Protein AF-A0A9E0NJ73-F1 (afdb_monomer)

Sequence (116 aa):
LFTMGNVGLPGTSGFVGEILTMTGAYGVSTWTAIFAATGVILSAVYALSLYRRVIFGELTNPALAEIGDLDWREVAIFAPLIASTLYLGIYPAAIFDLTQASVDNLVALYSAAIGA

Foldseek 3Di:
DVLCLQLLNQLFLNVVVLVVVLVVCCVPDVVVSVVSVVVSVVSNVVSVVVCCCPPVNDDPDPVVVPDDDDDPVRCVVCVVVVVVRNCCSVPVCVVCVVCVVVVVVVVVVVCVVVVD

Nearest PDB structures (foldseek):
  8qc1-assembly1_M  TM=9.410E-01  e=1.396E-05  Paracoccus denitrificans PD1222
  7qru-assembly1_D  TM=7.973E-01  e=1.240E+00  Alkalihalophilus pseudofirmus

Radius of gyration: 19.63 Å; Cα contacts (8 Å, |Δi|>4): 69; chains: 1; bounding box: 45×23×58 Å

pLDDT: mean 92.78, std 4.67, range [60.16, 96.94]

Structure (mmCIF, N/CA/C/O backbone):
data_AF-A0A9E0NJ73-F1
#
_entry.id   AF-A0A9E0NJ73-F1
#
loop_
_atom_site.group_PDB
_atom_site.id
_atom_site.type_symbol
_atom_site.label_atom_id
_atom_site.label_alt_id
_atom_site.label_comp_id
_atom_site.label_asym_id
_atom_site.label_entity_id
_atom_site.label_seq_id
_atom_site.pdbx_PDB_ins_code
_atom_site.Cartn_x
_atom_site.Cartn_y
_atom_site.Cartn_z
_atom_site.occupancy
_atom_site.B_iso_or_equiv
_atom_site.auth_seq_id
_atom_site.auth_comp_id
_atom_site.auth_asym_id
_atom_site.auth_atom_id
_atom_site.pdbx_PDB_model_num
ATOM 1 N N . LEU A 1 1 ? -7.52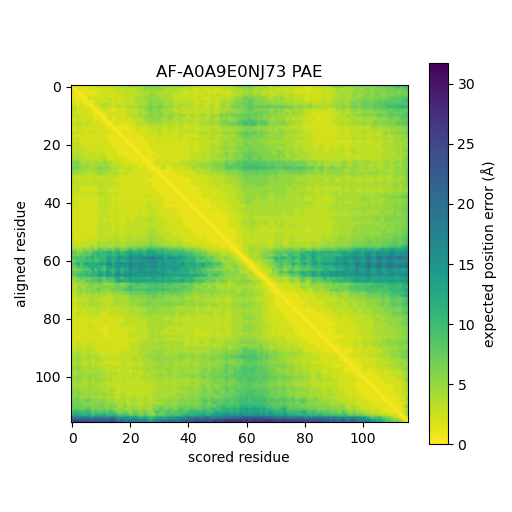4 -4.445 8.514 1.00 87.69 1 LEU A N 1
ATOM 2 C CA . LEU A 1 1 ? -7.224 -4.654 7.076 1.00 87.69 1 LEU A CA 1
ATOM 3 C C . LEU A 1 1 ? -6.468 -3.473 6.474 1.00 87.69 1 LEU A C 1
ATOM 5 O O . LEU A 1 1 ? -5.324 -3.660 6.101 1.00 87.69 1 LEU A O 1
ATOM 9 N N . PHE A 1 2 ? -7.058 -2.275 6.407 1.00 92.06 2 PHE A N 1
A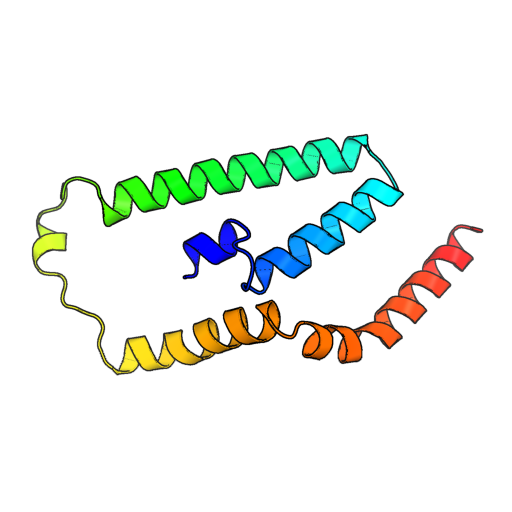TOM 10 C CA . PHE A 1 2 ? -6.475 -1.144 5.667 1.00 92.06 2 PHE A CA 1
ATOM 11 C C . PHE A 1 2 ? -5.096 -0.695 6.156 1.00 92.06 2 PHE A C 1
ATOM 13 O O . PHE A 1 2 ? -4.216 -0.495 5.330 1.00 92.06 2 PHE A O 1
ATOM 20 N N . THR A 1 3 ? -4.862 -0.628 7.472 1.00 91.75 3 THR A N 1
ATOM 21 C CA . THR A 1 3 ? -3.516 -0.356 8.007 1.00 91.75 3 THR A CA 1
ATOM 22 C C . THR A 1 3 ? -2.509 -1.396 7.521 1.00 91.75 3 THR A C 1
ATOM 24 O O . THR A 1 3 ? -1.448 -1.036 7.041 1.00 91.75 3 THR A O 1
ATOM 27 N N . MET A 1 4 ? -2.856 -2.684 7.578 1.00 91.62 4 MET A N 1
ATOM 28 C CA . MET A 1 4 ? -1.963 -3.748 7.110 1.00 91.62 4 MET A CA 1
ATOM 29 C C . MET A 1 4 ? -1.766 -3.709 5.591 1.00 91.6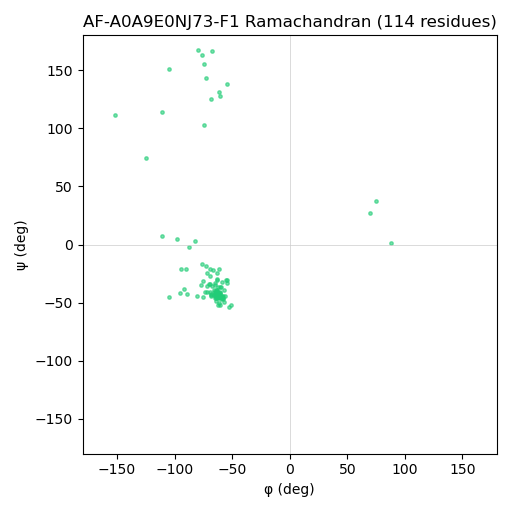2 4 MET A C 1
ATOM 31 O O . MET A 1 4 ? -0.665 -3.956 5.119 1.00 91.62 4 MET A O 1
ATOM 35 N N . GLY A 1 5 ? -2.803 -3.357 4.827 1.00 89.69 5 GLY A N 1
ATOM 36 C CA . GLY A 1 5 ? -2.684 -3.153 3.384 1.00 89.69 5 GLY A CA 1
ATOM 37 C C . GLY A 1 5 ? -1.780 -1.977 3.015 1.00 89.69 5 GLY A C 1
ATOM 38 O O . GLY A 1 5 ? -1.041 -2.071 2.046 1.00 89.69 5 GLY A O 1
ATOM 39 N N . ASN A 1 6 ? -1.779 -0.908 3.816 1.00 88.25 6 ASN A N 1
ATOM 40 C CA . ASN A 1 6 ? -0.864 0.227 3.658 1.00 88.25 6 ASN A CA 1
ATOM 41 C C . ASN A 1 6 ? 0.597 -0.133 3.986 1.00 88.25 6 ASN A C 1
ATOM 43 O O . ASN A 1 6 ? 1.510 0.464 3.439 1.00 88.25 6 ASN A O 1
ATOM 47 N N . VAL A 1 7 ? 0.815 -1.125 4.853 1.00 90.69 7 VAL A N 1
ATOM 48 C CA . VAL A 1 7 ? 2.150 -1.650 5.193 1.00 90.69 7 VAL A CA 1
ATOM 49 C C . VAL A 1 7 ? 2.647 -2.674 4.156 1.00 90.69 7 VAL A C 1
ATOM 51 O O . VAL A 1 7 ? 3.711 -3.263 4.327 1.00 90.69 7 VAL A O 1
ATOM 54 N N . GLY A 1 8 ? 1.886 -2.921 3.087 1.00 88.50 8 GLY A N 1
ATOM 55 C CA . GLY A 1 8 ? 2.264 -3.887 2.059 1.00 88.50 8 GLY A CA 1
ATOM 56 C C . GLY A 1 8 ? 2.088 -5.337 2.513 1.00 88.50 8 GLY A C 1
ATOM 57 O O . GLY A 1 8 ? 2.899 -6.198 2.185 1.00 88.50 8 GLY A O 1
ATOM 58 N N . LEU A 1 9 ? 1.043 -5.652 3.290 1.00 92.56 9 LEU A N 1
ATOM 59 C CA . LEU A 1 9 ? 0.747 -7.044 3.640 1.00 92.56 9 LEU A CA 1
ATOM 60 C C . LEU A 1 9 ? 0.459 -7.869 2.363 1.00 92.56 9 LEU A C 1
ATOM 62 O O . LEU A 1 9 ? -0.438 -7.491 1.596 1.00 92.56 9 LEU A O 1
ATOM 66 N N . PRO A 1 10 ? 1.133 -9.018 2.153 1.00 91.06 10 PRO A N 1
ATOM 67 C CA . PRO A 1 10 ? 0.832 -9.910 1.039 1.00 91.06 10 PRO A CA 1
ATOM 68 C C . PRO A 1 10 ? -0.644 -10.319 1.008 1.00 91.06 10 PRO A C 1
ATOM 70 O O . PRO A 1 10 ? -1.247 -10.608 2.042 1.00 91.06 10 PRO A O 1
ATOM 73 N N . GLY A 1 11 ? -1.229 -10.336 -0.190 1.00 89.94 11 GLY A N 1
ATOM 74 C CA . GLY A 1 11 ? -2.663 -10.579 -0.388 1.00 89.94 11 GLY A CA 1
ATOM 75 C C . GLY A 1 11 ? -3.531 -9.317 -0.333 1.00 89.94 11 GLY A C 1
ATOM 76 O O . GLY A 1 11 ? -4.745 -9.409 -0.494 1.00 89.94 11 GLY A O 1
ATOM 77 N N . THR A 1 12 ? -2.932 -8.137 -0.150 1.00 94.69 12 THR A N 1
ATOM 78 C CA . THR A 1 12 ? -3.597 -6.845 -0.368 1.00 94.69 12 THR A CA 1
ATOM 79 C C . THR A 1 12 ? -3.125 -6.207 -1.672 1.00 94.69 12 THR A C 1
ATOM 81 O O . THR A 1 12 ? -1.995 -6.423 -2.110 1.00 94.69 12 THR A O 1
ATOM 84 N N . SER A 1 13 ? -3.987 -5.413 -2.305 1.00 91.94 13 SER A N 1
ATOM 85 C CA . SER A 1 13 ? -3.685 -4.750 -3.580 1.00 91.94 13 SER A CA 1
ATOM 86 C C . SER A 1 13 ? -2.464 -3.824 -3.526 1.00 91.94 13 SER A C 1
ATOM 88 O O . SER A 1 13 ? -1.733 -3.728 -4.510 1.00 91.94 13 SER A O 1
ATOM 90 N N . GLY A 1 14 ? -2.214 -3.184 -2.376 1.00 89.81 14 GLY A N 1
ATOM 91 C CA . GLY A 1 14 ? -1.062 -2.302 -2.166 1.00 89.81 14 GLY A CA 1
ATOM 92 C C . GLY A 1 14 ? 0.276 -3.021 -2.342 1.00 89.81 14 GLY A C 1
ATOM 93 O O . GLY A 1 14 ? 1.146 -2.522 -3.048 1.00 89.81 14 GLY A O 1
ATOM 94 N N . PHE A 1 15 ? 0.396 -4.241 -1.807 1.00 92.44 15 PHE A N 1
ATOM 95 C CA . PHE A 1 15 ? 1.625 -5.034 -1.896 1.00 92.44 15 PHE A CA 1
ATOM 96 C C . PHE A 1 15 ? 2.048 -5.316 -3.344 1.00 92.44 15 PHE A C 1
ATOM 98 O O . PHE A 1 15 ? 3.215 -5.155 -3.693 1.00 92.44 15 PHE A O 1
ATOM 105 N N . VAL A 1 16 ? 1.103 -5.711 -4.206 1.00 93.06 16 VAL A N 1
ATOM 106 C CA . VAL A 1 16 ? 1.403 -6.024 -5.614 1.00 93.06 16 VAL A CA 1
ATOM 107 C C . VAL A 1 16 ? 1.956 -4.793 -6.336 1.00 93.06 16 VAL A C 1
ATOM 109 O O . VAL A 1 16 ? 2.958 -4.890 -7.043 1.00 93.06 16 VAL A O 1
ATOM 112 N N . GLY A 1 17 ? 1.334 -3.628 -6.129 1.00 90.69 17 GLY A N 1
ATOM 113 C CA . GLY A 1 17 ? 1.792 -2.370 -6.717 1.00 90.69 17 GLY A CA 1
ATOM 114 C C . GLY A 1 17 ? 3.165 -1.940 -6.199 1.00 90.69 17 GLY A C 1
ATOM 115 O O . GLY A 1 17 ? 4.033 -1.560 -6.986 1.00 90.69 17 GLY A O 1
ATOM 116 N N . GLU A 1 18 ? 3.397 -2.039 -4.891 1.00 92.44 18 GLU A N 1
ATOM 117 C CA . GLU A 1 18 ? 4.676 -1.668 -4.277 1.00 92.44 18 GLU A CA 1
ATOM 118 C C . GLU A 1 18 ? 5.825 -2.547 -4.775 1.00 92.44 18 GLU A C 1
ATOM 120 O O . GLU A 1 18 ? 6.861 -2.027 -5.178 1.00 92.44 18 GLU A O 1
ATOM 125 N N . ILE A 1 19 ? 5.649 -3.869 -4.844 1.00 91.88 19 ILE A N 1
ATOM 126 C CA . ILE A 1 19 ? 6.712 -4.756 -5.333 1.00 91.88 19 ILE A CA 1
ATOM 127 C C . ILE A 1 19 ? 7.025 -4.496 -6.809 1.00 91.88 19 ILE A C 1
ATOM 129 O O . ILE A 1 19 ? 8.194 -4.348 -7.160 1.00 91.88 19 ILE A O 1
ATOM 133 N N . LEU A 1 20 ? 6.009 -4.382 -7.670 1.00 93.81 20 LEU A N 1
ATOM 134 C CA . LEU A 1 20 ? 6.223 -4.146 -9.102 1.00 93.81 20 LEU A CA 1
ATOM 135 C C . LEU A 1 20 ? 6.891 -2.795 -9.376 1.00 93.81 20 LEU A C 1
ATOM 137 O O . LEU A 1 20 ? 7.817 -2.720 -10.185 1.00 93.81 20 LEU A O 1
ATOM 141 N N . THR A 1 21 ? 6.470 -1.736 -8.681 1.00 93.38 21 THR A N 1
ATOM 142 C CA . THR A 1 21 ? 7.097 -0.412 -8.827 1.00 93.38 21 THR A CA 1
ATOM 143 C C . THR A 1 21 ? 8.541 -0.415 -8.336 1.00 93.38 21 THR A C 1
ATOM 145 O O . THR A 1 21 ? 9.413 0.146 -9.001 1.00 93.38 21 THR A O 1
ATOM 148 N N . MET A 1 22 ? 8.830 -1.115 -7.238 1.00 94.12 22 MET A N 1
ATOM 149 C CA . MET A 1 22 ? 10.187 -1.278 -6.721 1.00 94.12 22 MET A CA 1
ATOM 150 C C . MET A 1 22 ? 11.085 -2.077 -7.670 1.00 94.12 22 MET A C 1
ATOM 152 O O . MET A 1 22 ? 12.221 -1.670 -7.916 1.00 94.12 22 MET A O 1
ATOM 156 N N . THR A 1 23 ? 10.591 -3.179 -8.243 1.00 94.56 23 THR A N 1
ATOM 157 C CA . THR A 1 23 ? 11.335 -3.960 -9.245 1.00 94.56 23 THR A CA 1
ATOM 158 C C . THR A 1 23 ? 11.610 -3.133 -10.501 1.00 94.56 23 THR A C 1
ATOM 160 O O . THR A 1 23 ? 12.738 -3.141 -10.996 1.00 94.56 23 THR A O 1
ATOM 163 N N . GLY A 1 24 ? 10.627 -2.363 -10.979 1.00 94.06 24 GLY A N 1
ATOM 164 C CA . GLY A 1 24 ? 10.804 -1.460 -12.118 1.00 94.06 24 GLY A CA 1
ATOM 165 C C . GLY A 1 24 ? 11.840 -0.365 -11.849 1.00 94.06 24 GLY A C 1
ATOM 166 O O . GLY A 1 24 ? 12.738 -0.149 -12.661 1.00 94.06 24 GLY A O 1
ATOM 167 N N . ALA A 1 25 ? 11.777 0.281 -10.681 1.00 95.19 25 ALA A N 1
ATO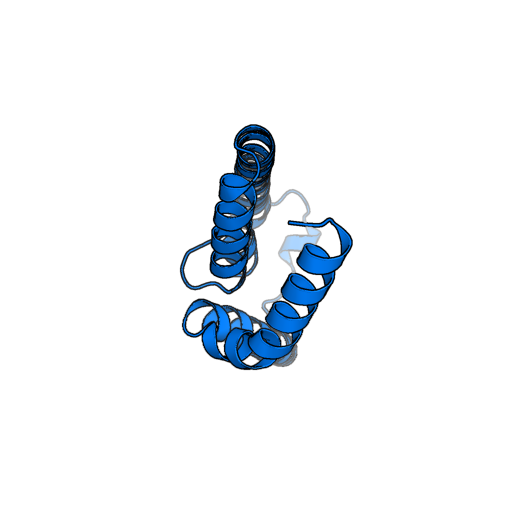M 168 C CA . ALA A 1 25 ? 12.737 1.313 -10.288 1.00 95.19 25 ALA A CA 1
ATOM 169 C C . ALA A 1 25 ? 14.162 0.758 -10.142 1.00 95.19 25 ALA A C 1
ATOM 171 O O . ALA A 1 25 ? 15.120 1.390 -10.588 1.00 95.19 25 ALA A O 1
ATOM 172 N N . TYR A 1 26 ? 14.304 -0.436 -9.560 1.00 95.50 26 TYR A N 1
ATOM 173 C CA . TYR A 1 26 ? 15.595 -1.108 -9.415 1.00 95.50 26 TYR A CA 1
ATOM 174 C C . TYR A 1 26 ? 16.243 -1.425 -10.768 1.00 95.50 26 TYR A C 1
ATOM 176 O O . TYR A 1 26 ? 17.453 -1.266 -10.907 1.00 95.50 26 TYR A O 1
ATOM 184 N N . GLY A 1 27 ? 15.444 -1.791 -11.777 1.00 93.19 27 GLY A N 1
ATOM 185 C CA . GLY A 1 27 ? 15.930 -2.025 -13.140 1.00 93.19 27 GLY A CA 1
A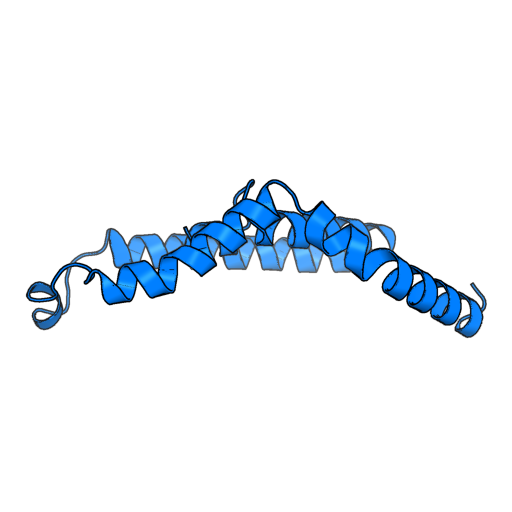TOM 186 C C . GLY A 1 27 ? 16.559 -0.797 -13.812 1.00 93.19 27 GLY A C 1
ATOM 187 O O . GLY A 1 27 ? 17.349 -0.958 -14.737 1.00 93.19 27 GLY A O 1
ATOM 188 N N . VAL A 1 28 ? 16.249 0.417 -13.341 1.00 92.88 28 VAL A N 1
ATOM 189 C CA . VAL A 1 28 ? 16.769 1.681 -13.895 1.00 92.88 28 VAL A CA 1
ATOM 190 C C . VAL A 1 28 ? 17.846 2.302 -13.002 1.00 92.88 28 VAL A C 1
ATOM 192 O O . VAL A 1 28 ? 18.870 2.768 -13.498 1.00 92.88 28 VAL A O 1
ATOM 195 N N . SER A 1 29 ? 17.628 2.351 -11.683 1.00 95.19 29 SER A N 1
ATOM 196 C CA . SER A 1 29 ? 18.545 2.991 -10.734 1.00 95.19 29 SER A CA 1
ATOM 197 C C . SER A 1 29 ? 18.474 2.349 -9.352 1.00 95.19 29 SER A C 1
ATOM 199 O O . SER A 1 29 ? 17.524 2.550 -8.587 1.00 95.19 29 SER A O 1
ATOM 201 N N . THR A 1 30 ? 19.555 1.663 -8.980 1.00 95.06 30 THR A N 1
ATOM 202 C CA . THR A 1 30 ? 19.729 1.085 -7.642 1.00 95.06 30 THR A CA 1
ATOM 203 C C . THR A 1 30 ? 19.628 2.138 -6.540 1.00 95.06 30 THR A C 1
ATOM 205 O O . THR A 1 30 ? 19.022 1.882 -5.504 1.00 95.06 30 THR A O 1
ATOM 208 N N . TRP A 1 31 ? 20.171 3.340 -6.753 1.00 96.56 31 TRP A N 1
ATOM 209 C CA . TRP A 1 31 ? 20.111 4.415 -5.759 1.00 96.56 31 TRP A CA 1
ATOM 210 C C . TRP A 1 31 ? 18.677 4.867 -5.501 1.00 96.56 31 TRP A C 1
ATOM 212 O O . TRP A 1 31 ? 18.263 4.972 -4.348 1.00 96.56 31 TRP A O 1
ATOM 222 N N . THR A 1 32 ? 17.899 5.069 -6.566 1.00 95.31 32 THR A N 1
ATOM 223 C CA . THR A 1 32 ? 16.487 5.449 -6.451 1.00 95.31 32 THR A CA 1
ATOM 224 C C . THR A 1 32 ? 15.694 4.363 -5.727 1.00 95.31 32 THR A C 1
ATOM 226 O O . THR A 1 32 ? 14.915 4.672 -4.827 1.00 95.31 32 THR A O 1
ATOM 229 N N . ALA A 1 33 ? 15.945 3.091 -6.051 1.00 95.38 33 ALA A N 1
ATOM 230 C CA . ALA A 1 33 ? 15.316 1.963 -5.374 1.00 95.38 33 ALA A CA 1
ATOM 231 C C . ALA A 1 33 ? 15.685 1.891 -3.880 1.00 95.38 33 ALA A C 1
ATOM 233 O O . ALA A 1 33 ? 14.815 1.636 -3.057 1.00 95.38 33 ALA A O 1
ATOM 234 N N . ILE A 1 34 ? 16.931 2.175 -3.488 1.00 95.88 34 ILE A N 1
ATOM 235 C CA . ILE A 1 34 ? 17.330 2.202 -2.067 1.00 95.88 34 ILE A CA 1
ATOM 236 C C . ILE A 1 34 ? 16.550 3.273 -1.291 1.00 95.88 34 ILE A C 1
ATOM 238 O O . ILE A 1 34 ? 16.040 3.002 -0.198 1.00 95.88 34 ILE A O 1
ATOM 242 N N . PHE A 1 35 ? 16.418 4.478 -1.849 1.00 96.25 35 PHE A N 1
ATOM 243 C CA . PHE A 1 35 ? 15.635 5.542 -1.215 1.00 96.25 35 PHE A CA 1
ATOM 244 C C . PHE A 1 35 ? 14.150 5.180 -1.122 1.00 96.25 35 PHE A C 1
ATOM 246 O O . PHE A 1 35 ? 13.549 5.349 -0.059 1.00 96.25 35 PHE A O 1
ATOM 253 N N . ALA A 1 36 ? 13.575 4.623 -2.189 1.00 94.56 36 ALA A N 1
ATOM 254 C CA . ALA A 1 36 ? 12.189 4.168 -2.194 1.00 94.56 36 ALA A CA 1
ATOM 255 C C . ALA A 1 36 ? 11.944 3.059 -1.151 1.00 94.56 36 ALA A C 1
ATOM 257 O O . ALA A 1 36 ? 11.014 3.166 -0.353 1.00 94.56 36 ALA A O 1
ATOM 258 N N . ALA A 1 37 ? 12.830 2.059 -1.067 1.00 94.38 37 ALA A N 1
ATOM 259 C CA . ALA A 1 37 ? 12.748 0.979 -0.081 1.00 94.38 37 ALA A CA 1
ATOM 260 C C . ALA A 1 37 ? 12.809 1.513 1.356 1.00 94.38 37 ALA A C 1
ATOM 262 O O . ALA A 1 37 ? 12.051 1.082 2.223 1.00 94.38 37 ALA A O 1
ATOM 263 N N . THR A 1 38 ? 13.680 2.493 1.606 1.00 95.44 38 THR A N 1
ATOM 264 C CA . THR A 1 38 ? 13.771 3.151 2.916 1.00 95.44 38 THR A CA 1
ATOM 265 C C . THR A 1 38 ? 12.455 3.851 3.265 1.00 95.44 38 THR A C 1
ATOM 267 O O . THR A 1 38 ? 11.976 3.728 4.391 1.00 95.44 38 THR A O 1
ATOM 270 N N . GLY A 1 39 ? 11.829 4.527 2.296 1.00 93.94 39 GLY A N 1
ATOM 271 C CA . GLY A 1 39 ? 10.509 5.141 2.461 1.00 93.94 39 GLY A CA 1
ATOM 272 C C . GLY A 1 39 ? 9.422 4.134 2.844 1.00 93.94 39 GLY A C 1
ATOM 273 O O . GLY A 1 39 ? 8.673 4.380 3.790 1.00 93.94 39 GLY A O 1
ATOM 274 N N . VAL A 1 40 ? 9.384 2.973 2.181 1.00 93.62 40 VAL A N 1
ATOM 275 C CA . VAL A 1 40 ? 8.447 1.879 2.503 1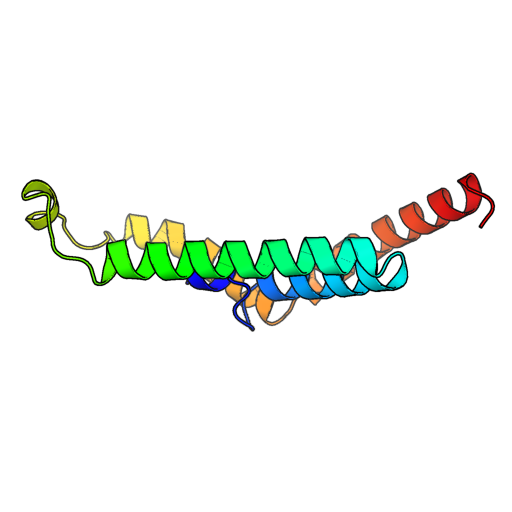.00 93.62 40 VAL A CA 1
ATOM 276 C C . VAL A 1 40 ? 8.644 1.392 3.943 1.00 93.62 40 VAL A C 1
ATOM 278 O O . VAL A 1 40 ? 7.677 1.265 4.695 1.00 93.62 40 VAL A O 1
ATOM 281 N N . ILE A 1 41 ? 9.894 1.199 4.378 1.00 94.31 41 ILE A N 1
ATOM 282 C CA . ILE A 1 41 ? 10.204 0.770 5.752 1.00 94.31 41 ILE A CA 1
ATOM 283 C C . ILE A 1 41 ? 9.741 1.814 6.776 1.00 94.31 41 ILE A C 1
ATOM 285 O O . ILE A 1 41 ? 9.120 1.464 7.780 1.00 94.31 41 ILE A O 1
ATOM 289 N N . LEU A 1 42 ? 10.012 3.100 6.537 1.00 95.62 42 LEU A N 1
ATOM 290 C CA . LEU A 1 42 ? 9.579 4.172 7.439 1.00 95.62 42 LEU A CA 1
ATOM 291 C C . LEU A 1 42 ? 8.050 4.277 7.511 1.00 95.62 42 LEU A C 1
ATOM 293 O O . LEU A 1 42 ? 7.507 4.452 8.605 1.00 95.62 42 LEU A O 1
ATOM 297 N N . SER A 1 43 ? 7.360 4.109 6.378 1.00 92.88 43 SER A N 1
ATOM 298 C CA . SER A 1 43 ? 5.895 4.032 6.324 1.00 92.88 43 SER A CA 1
ATOM 299 C C . SER A 1 43 ? 5.369 2.891 7.200 1.00 92.88 43 SER A C 1
ATOM 301 O O . SER A 1 43 ? 4.505 3.103 8.054 1.00 92.88 43 SER A O 1
ATOM 303 N N . ALA A 1 44 ? 5.968 1.701 7.083 1.00 94.31 44 ALA A N 1
ATOM 304 C CA . ALA A 1 44 ? 5.609 0.533 7.881 1.00 94.31 44 ALA A CA 1
ATOM 305 C C . ALA A 1 44 ? 5.787 0.769 9.389 1.00 94.31 44 ALA A C 1
ATOM 307 O O . ALA A 1 44 ? 4.884 0.488 10.182 1.00 94.31 44 ALA A O 1
ATOM 308 N N . VAL A 1 45 ? 6.932 1.331 9.793 1.00 96.00 45 VAL A N 1
ATOM 309 C CA . VAL A 1 45 ? 7.218 1.665 11.197 1.00 96.00 45 VAL A CA 1
ATOM 310 C C . VAL A 1 45 ? 6.178 2.639 11.747 1.00 96.00 45 VAL A C 1
ATOM 312 O O . VAL A 1 45 ? 5.664 2.435 12.851 1.00 96.00 45 VAL A O 1
ATOM 315 N N . TYR A 1 46 ? 5.837 3.678 10.980 1.00 95.81 46 TYR A N 1
ATOM 316 C CA . TYR A 1 46 ? 4.816 4.641 11.375 1.00 95.81 46 TYR A CA 1
ATOM 317 C C . TYR A 1 46 ? 3.442 3.980 11.528 1.00 95.81 46 TYR A C 1
ATOM 319 O O . TYR A 1 46 ? 2.829 4.100 12.588 1.00 95.81 46 TYR A O 1
ATOM 327 N N . ALA A 1 47 ? 2.978 3.245 10.517 1.00 95.25 47 ALA A N 1
ATOM 328 C CA . ALA A 1 47 ? 1.649 2.645 10.508 1.00 95.25 47 ALA A CA 1
ATOM 329 C C . ALA A 1 47 ? 1.464 1.602 11.624 1.00 95.25 47 ALA A C 1
ATOM 331 O O . ALA A 1 47 ? 0.427 1.592 12.290 1.00 95.25 47 ALA A O 1
ATOM 332 N N . LEU A 1 48 ? 2.477 0.771 11.893 1.00 94.62 48 LEU A N 1
ATOM 333 C CA . LEU A 1 48 ? 2.438 -0.204 12.988 1.00 94.62 48 LEU A CA 1
ATOM 334 C C . LEU A 1 48 ? 2.474 0.473 14.364 1.00 94.62 48 LEU A C 1
ATOM 336 O O . LEU A 1 48 ? 1.737 0.080 15.269 1.00 94.62 48 LEU A O 1
ATOM 340 N N . SER A 1 49 ? 3.297 1.513 14.528 1.00 95.62 49 SER A N 1
ATOM 341 C CA . SER A 1 49 ? 3.349 2.298 15.767 1.00 95.62 49 SER A CA 1
ATOM 342 C C . SER A 1 49 ? 2.027 3.021 16.029 1.00 95.62 49 SER A C 1
ATOM 344 O O . SER A 1 49 ? 1.519 2.999 17.152 1.00 95.62 49 SER A O 1
ATOM 346 N N . LEU A 1 50 ? 1.428 3.604 14.987 1.00 95.19 50 LEU A N 1
ATOM 347 C CA . LEU A 1 50 ? 0.112 4.233 15.044 1.00 95.19 50 LEU A CA 1
ATOM 348 C C . LEU A 1 50 ? -0.957 3.216 15.449 1.00 95.19 50 LEU A C 1
ATOM 350 O O . LEU A 1 50 ? -1.669 3.444 16.422 1.00 95.19 50 LEU A O 1
ATOM 354 N N . TYR A 1 51 ? -1.026 2.077 14.757 1.00 94.69 51 TYR A N 1
ATOM 355 C CA . TYR A 1 51 ? -1.988 1.020 15.064 1.00 94.69 51 TYR A CA 1
ATOM 356 C C . TYR A 1 51 ? -1.864 0.548 16.509 1.00 94.69 51 TYR A C 1
ATOM 358 O O . TYR A 1 51 ? -2.863 0.437 17.216 1.00 94.69 51 TYR A O 1
ATOM 366 N N . ARG A 1 52 ? -0.627 0.351 16.983 1.00 94.00 52 ARG A N 1
ATOM 367 C CA . ARG A 1 52 ? -0.373 -0.021 18.373 1.00 94.00 52 ARG A CA 1
ATOM 368 C C . ARG A 1 52 ? -0.913 1.015 19.353 1.00 94.00 52 ARG A C 1
ATOM 370 O O . ARG A 1 52 ? -1.534 0.633 20.335 1.00 94.00 52 ARG A O 1
ATOM 377 N N . ARG A 1 53 ? -0.667 2.302 19.113 1.00 92.94 53 ARG A N 1
ATOM 378 C CA . ARG A 1 53 ? -1.107 3.382 20.010 1.00 92.94 53 ARG A CA 1
ATOM 379 C C . ARG A 1 53 ? -2.621 3.570 20.008 1.00 92.94 53 ARG A C 1
ATOM 381 O O . ARG A 1 53 ? -3.167 3.912 21.045 1.00 92.94 53 ARG A O 1
ATOM 388 N N . VAL A 1 54 ? -3.279 3.358 18.869 1.00 91.06 54 VAL A N 1
ATOM 389 C CA . VAL A 1 54 ? -4.730 3.552 18.730 1.00 91.06 54 VAL A CA 1
ATOM 390 C C . VAL A 1 54 ? -5.515 2.362 19.279 1.00 91.06 54 VAL A C 1
ATOM 392 O O . VAL A 1 54 ? -6.494 2.564 19.984 1.00 91.06 54 VAL A O 1
ATOM 395 N N . ILE A 1 55 ? -5.094 1.131 18.974 1.00 90.81 55 ILE A N 1
ATOM 396 C CA . ILE A 1 55 ? -5.849 -0.079 19.335 1.00 90.81 55 ILE A CA 1
ATOM 397 C C . ILE A 1 55 ? -5.426 -0.653 20.689 1.00 90.81 55 ILE A C 1
ATOM 399 O O . ILE A 1 55 ? -6.268 -1.137 21.436 1.00 90.81 55 ILE A O 1
ATOM 403 N N . PHE A 1 56 ? -4.132 -0.615 21.013 1.00 91.06 56 PHE A N 1
ATOM 404 C CA . PHE A 1 56 ? -3.582 -1.209 22.240 1.00 91.06 56 PHE A CA 1
ATOM 405 C C . PHE A 1 56 ? -3.092 -0.162 23.254 1.00 91.06 56 PHE A C 1
ATOM 407 O O . PHE A 1 56 ? -2.424 -0.517 24.224 1.00 91.06 56 PHE A O 1
ATOM 414 N N . GLY A 1 57 ? -3.347 1.124 23.006 1.00 88.56 57 GLY A N 1
ATOM 415 C CA . GLY A 1 57 ? -3.002 2.203 23.928 1.00 88.56 57 GLY A CA 1
ATOM 416 C C . GLY A 1 57 ? -4.008 2.349 25.067 1.00 88.56 57 GLY A C 1
ATOM 417 O O . GLY A 1 57 ? -5.105 1.798 25.031 1.00 88.56 57 GLY A O 1
ATOM 418 N N . GLU A 1 58 ? -3.630 3.122 26.083 1.00 88.12 58 GLU A N 1
ATOM 419 C CA . GLU A 1 58 ? -4.539 3.487 27.168 1.00 88.12 58 GLU A CA 1
ATOM 420 C C . GLU A 1 58 ? -5.576 4.509 26.690 1.00 88.12 58 GLU A C 1
ATOM 422 O O . GLU A 1 58 ? -5.276 5.416 25.906 1.00 88.12 58 GLU A O 1
ATOM 427 N N . LEU A 1 59 ? -6.804 4.379 27.193 1.00 84.56 59 LEU A N 1
ATOM 428 C CA . LEU A 1 59 ? -7.879 5.312 26.892 1.00 84.56 59 LEU A CA 1
ATOM 429 C C . LEU A 1 59 ? -7.653 6.618 27.662 1.00 84.56 59 LEU A C 1
ATOM 431 O O . LEU A 1 59 ? -7.900 6.705 28.862 1.00 84.56 59 LEU A O 1
ATOM 435 N N . THR A 1 60 ? -7.174 7.643 26.964 1.00 85.81 60 THR A N 1
ATOM 436 C CA . THR A 1 60 ? -6.875 8.954 27.562 1.00 85.81 60 THR A CA 1
ATOM 437 C C . THR A 1 60 ? -8.055 9.921 27.522 1.00 85.81 60 THR A C 1
ATOM 439 O O . THR A 1 60 ? -8.095 10.867 28.305 1.00 85.81 60 THR A O 1
ATOM 442 N N . ASN A 1 61 ? -9.023 9.698 26.627 1.00 83.81 61 ASN A N 1
ATOM 443 C CA . ASN A 1 61 ? -10.197 10.551 26.473 1.00 83.81 61 ASN A CA 1
ATOM 444 C C . ASN A 1 61 ? -11.468 9.813 26.933 1.00 83.81 61 ASN A C 1
ATOM 446 O O . ASN A 1 61 ? -11.878 8.864 26.260 1.00 83.81 61 ASN A O 1
ATOM 450 N N . PRO A 1 62 ? -12.124 10.258 28.022 1.00 83.69 62 PRO A N 1
ATOM 451 C CA . PRO A 1 62 ? -13.304 9.590 28.566 1.00 83.69 62 PRO A CA 1
ATOM 452 C C . PRO A 1 62 ? -14.503 9.579 27.608 1.00 83.69 62 PRO A C 1
ATOM 454 O O . PRO A 1 62 ? -15.306 8.658 27.678 1.00 83.69 62 PRO A O 1
ATOM 457 N N . ALA A 1 63 ? -14.605 10.523 26.663 1.00 82.31 63 ALA A N 1
ATOM 458 C CA . ALA A 1 63 ? -15.680 10.529 25.665 1.00 82.31 63 ALA A CA 1
ATOM 459 C C . ALA A 1 63 ? -15.597 9.347 24.680 1.00 82.31 63 ALA A C 1
ATOM 461 O O . ALA A 1 63 ? -16.596 8.977 24.072 1.00 82.31 63 ALA A O 1
ATOM 462 N N . LEU A 1 64 ? -14.415 8.738 24.519 1.00 83.06 64 LEU A N 1
ATOM 463 C CA . LEU A 1 64 ? -14.243 7.565 23.658 1.00 83.06 64 LEU A CA 1
ATOM 464 C C . LEU A 1 64 ? -14.793 6.283 24.302 1.00 83.06 64 LEU A C 1
ATOM 466 O O . LEU A 1 64 ? -15.010 5.305 23.596 1.00 83.06 64 LEU A O 1
ATOM 470 N N . ALA A 1 65 ? -15.022 6.277 25.622 1.00 83.12 65 ALA A N 1
ATOM 471 C CA . ALA A 1 65 ? -15.534 5.108 26.337 1.00 83.12 65 ALA A CA 1
ATOM 472 C C . ALA A 1 65 ? -16.999 4.787 25.994 1.00 83.12 65 ALA A C 1
ATOM 474 O O . ALA A 1 65 ? -17.437 3.659 26.193 1.00 83.12 65 ALA A O 1
ATOM 475 N N . GLU A 1 66 ? -17.745 5.769 25.483 1.00 87.94 66 GLU A N 1
ATOM 476 C CA . GLU A 1 66 ? -19.158 5.631 25.112 1.00 87.94 66 GLU A CA 1
ATOM 477 C C . GLU A 1 66 ? -19.361 5.368 23.609 1.00 87.94 66 GLU A C 1
ATOM 479 O O . GLU A 1 66 ? -20.497 5.335 23.137 1.00 87.94 66 GLU A O 1
ATOM 484 N N . ILE A 1 67 ? -18.282 5.192 22.835 1.00 88.69 67 ILE A N 1
ATOM 485 C CA . ILE A 1 67 ? -18.388 4.904 21.401 1.00 88.69 67 ILE A CA 1
ATOM 486 C C . ILE A 1 67 ? -18.988 3.510 21.203 1.00 88.69 67 ILE A C 1
ATOM 488 O O . ILE A 1 67 ? -18.480 2.521 21.728 1.00 88.69 67 ILE A O 1
ATOM 492 N N . GLY A 1 68 ? -20.072 3.452 20.428 1.00 87.62 68 GLY A N 1
ATOM 493 C CA . GLY A 1 68 ? -20.709 2.206 20.021 1.00 87.62 68 GLY A CA 1
ATOM 494 C C . GLY A 1 68 ? -19.942 1.473 18.920 1.00 87.62 68 GLY A C 1
ATOM 495 O O . GLY A 1 68 ? -19.103 2.048 18.225 1.00 87.62 68 GLY A O 1
ATOM 496 N N . ASP A 1 69 ? -20.264 0.192 18.759 1.00 91.56 69 ASP A N 1
ATOM 497 C CA . ASP A 1 69 ? -19.769 -0.619 17.649 1.00 91.56 69 ASP A CA 1
ATOM 498 C C . ASP A 1 69 ? -20.333 -0.152 16.300 1.00 91.56 69 ASP A C 1
ATOM 500 O O . ASP A 1 69 ? -21.300 0.607 16.228 1.00 91.56 69 ASP A O 1
ATOM 504 N N . LEU A 1 70 ? -19.723 -0.647 15.220 1.00 92.06 70 LEU A N 1
ATOM 505 C CA . LEU A 1 70 ? -20.102 -0.292 13.856 1.00 92.06 7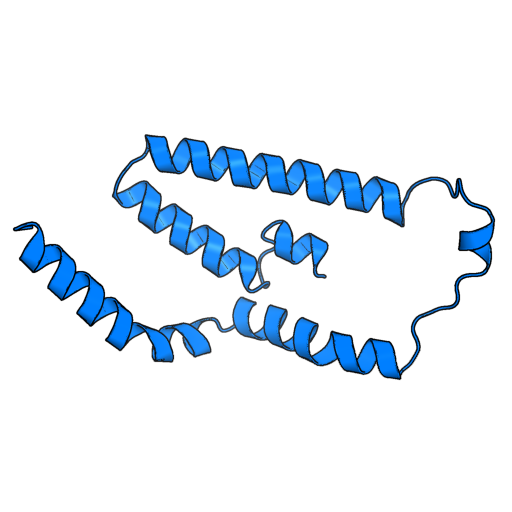0 LEU A CA 1
ATOM 506 C C . LEU A 1 70 ? -21.544 -0.697 13.531 1.00 92.06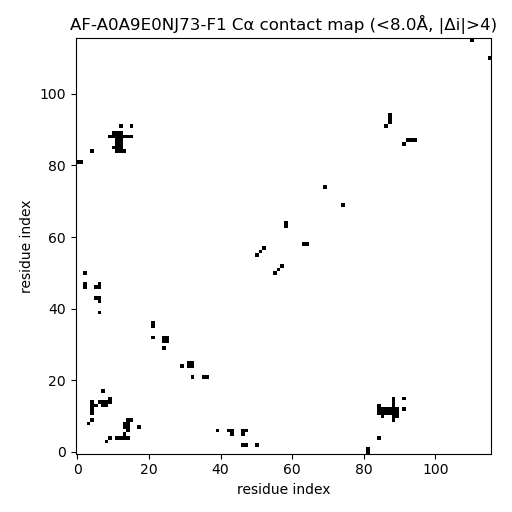 70 LEU A C 1
ATOM 508 O O . LEU A 1 70 ? -21.930 -1.863 13.666 1.00 92.06 70 LEU A O 1
ATOM 512 N N . ASP A 1 71 ? -22.295 0.244 12.971 1.00 96.00 71 ASP A N 1
ATOM 513 C CA . ASP A 1 71 ? -23.631 -0.004 12.450 1.00 96.00 71 ASP A CA 1
ATOM 514 C C . ASP A 1 71 ? -23.581 -0.765 11.117 1.00 96.00 71 ASP A C 1
ATOM 516 O O . ASP A 1 71 ? -22.648 -0.654 10.315 1.00 96.00 71 ASP A O 1
ATOM 520 N N . TRP A 1 72 ? -24.661 -1.485 10.795 1.00 95.25 72 TRP A N 1
ATOM 521 C CA . TRP A 1 72 ? -24.766 -2.247 9.541 1.00 95.25 72 TRP A CA 1
ATOM 522 C C . TRP A 1 72 ? -24.523 -1.395 8.283 1.00 95.25 72 TRP A C 1
ATOM 524 O O . TRP A 1 72 ? -23.974 -1.867 7.286 1.00 95.25 72 TRP A O 1
ATOM 534 N N . ARG A 1 73 ? -24.908 -0.114 8.330 1.00 96.19 73 ARG A N 1
ATOM 535 C CA . ARG A 1 73 ? -24.674 0.843 7.239 1.00 96.19 73 ARG A CA 1
ATOM 536 C C . ARG A 1 73 ? -23.187 1.120 7.037 1.00 96.19 73 ARG A C 1
ATOM 538 O O . ARG A 1 73 ? -22.737 1.184 5.898 1.00 96.19 73 ARG A O 1
ATOM 545 N N . GLU A 1 74 ? -22.433 1.255 8.121 1.00 95.94 74 GLU A N 1
ATOM 546 C CA . GLU A 1 74 ? -20.994 1.513 8.082 1.00 95.94 74 GLU A CA 1
ATOM 547 C C . GLU A 1 74 ? -20.254 0.286 7.548 1.00 95.94 74 GLU A C 1
ATOM 549 O O . GLU A 1 74 ? -19.415 0.398 6.653 1.00 95.94 74 GLU A O 1
ATOM 554 N N . VAL A 1 75 ? -20.651 -0.909 7.997 1.00 95.56 75 VAL A N 1
ATOM 555 C CA . VAL A 1 75 ? -20.130 -2.177 7.468 1.00 95.56 75 VAL A CA 1
ATOM 556 C C . VAL A 1 75 ? -20.382 -2.295 5.964 1.00 95.56 75 VAL A C 1
ATOM 558 O O . VAL A 1 75 ? -19.467 -2.649 5.221 1.00 95.56 75 VAL A O 1
ATOM 561 N N . ALA A 1 76 ? -21.583 -1.952 5.488 1.00 96.94 76 ALA A N 1
ATOM 562 C CA . ALA A 1 76 ? -21.916 -2.003 4.065 1.00 96.94 76 ALA A CA 1
ATOM 563 C C . ALA A 1 76 ? -21.065 -1.047 3.207 1.00 96.94 76 ALA A C 1
ATOM 565 O O . ALA A 1 76 ? -20.786 -1.361 2.051 1.00 96.94 76 ALA A O 1
ATOM 566 N N . ILE A 1 77 ? -20.615 0.084 3.762 1.00 96.25 77 ILE A N 1
ATOM 567 C CA . ILE A 1 77 ? -19.708 1.026 3.085 1.00 96.25 77 ILE A CA 1
ATOM 568 C C . ILE A 1 77 ? -18.285 0.457 3.014 1.00 96.25 77 ILE A C 1
ATOM 570 O O . ILE A 1 77 ? -17.625 0.560 1.978 1.00 96.25 77 ILE A O 1
ATOM 574 N N . PHE A 1 78 ? -17.805 -0.178 4.087 1.00 96.12 78 PHE A N 1
ATOM 575 C CA . PHE A 1 78 ? -16.463 -0.765 4.112 1.00 96.12 78 PHE A CA 1
ATOM 576 C C . PHE A 1 78 ? -16.355 -2.074 3.324 1.00 96.12 78 PHE A C 1
ATOM 578 O O . PHE A 1 78 ? -15.300 -2.352 2.752 1.00 96.12 78 PHE A O 1
ATOM 585 N N . ALA A 1 79 ? -17.426 -2.864 3.254 1.00 96.69 79 ALA A N 1
ATOM 586 C CA . ALA A 1 79 ? -17.451 -4.161 2.584 1.00 96.69 79 ALA A CA 1
ATOM 587 C C . ALA A 1 79 ? -16.901 -4.146 1.139 1.00 96.69 79 ALA A C 1
ATOM 589 O O . ALA A 1 79 ? -15.991 -4.935 0.866 1.00 96.69 79 ALA A O 1
ATOM 590 N N . PRO A 1 80 ? -17.346 -3.264 0.216 1.00 96.44 80 PRO A N 1
ATOM 591 C CA . PRO A 1 80 ? -16.814 -3.239 -1.148 1.00 96.44 80 PRO A CA 1
ATOM 592 C C . PRO A 1 80 ? -15.332 -2.848 -1.199 1.00 96.44 80 PRO A C 1
ATOM 594 O O . PRO A 1 80 ? -14.590 -3.374 -2.028 1.00 96.44 80 PRO A O 1
ATOM 597 N N . LEU A 1 81 ? -14.870 -1.975 -0.298 1.00 95.75 81 LEU A N 1
ATOM 598 C CA . LEU A 1 81 ? -13.464 -1.568 -0.220 1.00 95.75 81 LEU A CA 1
ATOM 599 C C . LEU A 1 81 ? -12.573 -2.723 0.249 1.00 95.75 81 LEU A C 1
ATOM 601 O O . LEU A 1 81 ? -11.520 -2.974 -0.340 1.00 95.75 81 LEU A O 1
ATOM 605 N N . ILE A 1 82 ? -13.011 -3.455 1.276 1.00 95.75 82 ILE A N 1
ATOM 606 C CA . ILE A 1 82 ? -12.324 -4.651 1.776 1.00 95.75 82 ILE A CA 1
ATOM 607 C C . ILE A 1 82 ? -12.264 -5.711 0.673 1.00 95.75 82 ILE A C 1
ATOM 609 O O . ILE A 1 82 ? -11.182 -6.215 0.368 1.00 95.75 82 ILE A O 1
ATOM 613 N N . ALA A 1 83 ? -13.407 -6.001 0.043 1.00 96.31 83 ALA A N 1
ATOM 614 C CA . ALA A 1 83 ? -13.503 -6.980 -1.033 1.00 96.31 83 ALA A CA 1
ATOM 615 C C . ALA A 1 83 ? -12.586 -6.620 -2.207 1.00 96.31 83 ALA A C 1
ATOM 617 O O . ALA A 1 83 ? -11.826 -7.469 -2.658 1.00 96.31 83 ALA A O 1
ATOM 618 N N . SER A 1 84 ? -12.584 -5.360 -2.648 1.00 94.69 84 SER A N 1
ATOM 619 C CA . SER A 1 84 ? -11.732 -4.899 -3.753 1.00 94.69 84 SER A CA 1
ATOM 620 C C . SER A 1 84 ? -10.244 -4.982 -3.404 1.00 94.69 84 SER A C 1
ATOM 622 O O . SER A 1 84 ? -9.444 -5.432 -4.218 1.00 94.69 84 SER A O 1
ATOM 624 N N . THR A 1 85 ? -9.870 -4.604 -2.177 1.00 94.88 85 THR A N 1
ATOM 625 C CA . THR A 1 85 ? -8.476 -4.654 -1.701 1.00 94.88 85 THR A CA 1
ATOM 626 C C . THR A 1 85 ? -7.932 -6.081 -1.694 1.00 94.88 85 THR A C 1
ATOM 628 O O . THR A 1 85 ? -6.788 -6.306 -2.084 1.00 94.88 85 THR A O 1
ATOM 631 N N . LEU A 1 86 ? -8.745 -7.045 -1.255 1.00 95.88 86 LEU A N 1
ATOM 632 C CA . LEU A 1 86 ? -8.376 -8.460 -1.233 1.00 95.88 86 LEU A CA 1
ATOM 633 C C . LEU A 1 86 ? -8.416 -9.080 -2.632 1.00 95.88 86 LEU A C 1
ATOM 635 O O . LEU A 1 86 ? -7.475 -9.761 -3.026 1.00 95.88 86 LEU A O 1
ATOM 639 N N . TYR A 1 87 ? -9.472 -8.811 -3.404 1.00 95.88 87 TYR A N 1
ATOM 640 C CA . TYR A 1 87 ? -9.638 -9.337 -4.758 1.00 95.88 87 TYR A CA 1
ATOM 641 C C . TYR A 1 87 ? -8.463 -8.947 -5.652 1.00 95.88 87 TYR A C 1
ATOM 643 O O . TYR A 1 87 ? -7.845 -9.813 -6.258 1.00 95.88 87 TYR A O 1
ATOM 651 N N . LEU A 1 88 ? -8.096 -7.666 -5.666 1.00 94.38 88 LEU A N 1
ATOM 652 C CA . LEU A 1 88 ? -6.968 -7.176 -6.457 1.00 94.38 88 LEU A CA 1
ATOM 653 C C . LEU A 1 88 ? -5.610 -7.603 -5.888 1.00 94.38 88 LEU A C 1
ATOM 655 O O . LEU A 1 88 ? -4.639 -7.684 -6.631 1.00 94.38 88 LEU A O 1
ATOM 659 N N . GLY A 1 89 ? -5.529 -7.887 -4.586 1.00 93.44 89 GLY A N 1
ATOM 660 C CA . GLY A 1 89 ? -4.330 -8.460 -3.976 1.00 93.44 89 GLY A CA 1
ATOM 661 C C . GLY A 1 89 ? -4.084 -9.916 -4.378 1.00 93.44 89 GLY A C 1
ATOM 662 O O . GLY A 1 89 ? -2.934 -10.324 -4.505 1.00 93.44 89 GLY A O 1
ATOM 663 N N . ILE A 1 90 ? -5.151 -10.692 -4.590 1.00 94.69 90 ILE A N 1
ATOM 664 C CA . ILE A 1 90 ? -5.082 -12.110 -4.980 1.00 94.69 90 ILE A CA 1
ATOM 665 C C . ILE A 1 90 ? -5.039 -12.267 -6.506 1.00 94.69 90 ILE A C 1
ATOM 667 O O . ILE A 1 90 ? -4.266 -13.072 -7.021 1.00 94.69 90 ILE A O 1
ATOM 671 N N . TYR A 1 91 ? -5.856 -11.501 -7.232 1.00 95.19 91 TYR A N 1
ATOM 672 C CA . TYR A 1 91 ? -5.983 -11.546 -8.687 1.00 95.19 91 TYR A CA 1
ATOM 673 C C . TYR A 1 91 ? -5.739 -10.160 -9.314 1.00 95.19 91 TYR A C 1
ATOM 675 O O . TYR A 1 91 ? -6.672 -9.485 -9.759 1.00 95.19 91 TYR A O 1
ATOM 683 N N . PRO A 1 92 ? -4.474 -9.709 -9.374 1.00 93.69 92 PRO A N 1
ATOM 684 C CA . PRO A 1 92 ? -4.139 -8.394 -9.915 1.00 93.69 92 PRO A CA 1
ATOM 685 C C . PRO A 1 92 ? -4.279 -8.304 -11.446 1.00 93.69 92 PRO A C 1
ATOM 687 O O . PRO A 1 92 ? -4.415 -7.205 -11.987 1.00 93.69 92 PRO A O 1
ATOM 690 N N . ALA A 1 93 ? -4.307 -9.446 -12.148 1.00 93.50 93 ALA A N 1
ATOM 691 C CA . ALA A 1 93 ? -4.490 -9.514 -13.601 1.00 93.50 93 ALA A CA 1
ATOM 692 C C . ALA A 1 93 ? -5.769 -8.799 -14.074 1.00 93.50 93 ALA A C 1
ATOM 694 O O . ALA A 1 93 ? -5.762 -8.174 -15.126 1.00 93.50 93 ALA A O 1
ATOM 695 N N . ALA A 1 94 ? -6.824 -8.761 -13.248 1.00 93.00 94 ALA A N 1
ATOM 696 C CA . ALA A 1 94 ? -8.051 -8.024 -13.560 1.00 93.00 94 ALA A CA 1
ATOM 697 C C . ALA A 1 94 ? -7.827 -6.541 -13.905 1.00 93.00 94 ALA A C 1
ATOM 699 O O . ALA A 1 94 ? -8.608 -5.981 -14.667 1.00 93.00 94 ALA A O 1
ATOM 700 N N . ILE A 1 95 ? -6.796 -5.898 -13.345 1.00 93.06 95 ILE A N 1
ATOM 701 C CA . ILE A 1 95 ? -6.427 -4.521 -13.702 1.00 93.06 95 ILE A CA 1
ATOM 702 C C . ILE A 1 95 ? -5.325 -4.509 -14.754 1.00 93.06 95 ILE A C 1
ATOM 704 O O . ILE A 1 95 ? -5.394 -3.700 -15.677 1.00 93.06 95 ILE A O 1
ATOM 708 N N . PHE A 1 96 ? -4.321 -5.381 -14.636 1.00 93.50 96 PHE A N 1
ATOM 709 C CA . PHE A 1 96 ? -3.199 -5.375 -15.573 1.00 93.50 96 PHE A CA 1
ATOM 710 C C . PHE A 1 96 ? -3.625 -5.689 -17.003 1.00 93.50 96 PHE A C 1
ATOM 712 O O . PHE A 1 96 ? -3.220 -4.966 -17.904 1.00 93.50 96 PHE A O 1
ATOM 719 N N . ASP A 1 97 ? -4.525 -6.646 -17.216 1.00 94.94 97 ASP A N 1
ATOM 720 C CA . ASP A 1 97 ? -5.013 -6.986 -18.557 1.00 94.94 97 ASP A CA 1
ATOM 721 C C . ASP A 1 97 ? -5.754 -5.807 -19.214 1.00 94.94 97 ASP A C 1
ATOM 723 O O . ASP A 1 97 ? -5.720 -5.636 -20.433 1.00 94.94 97 ASP A O 1
ATOM 727 N N . LEU A 1 98 ? -6.396 -4.952 -18.407 1.00 94.94 98 LEU A N 1
ATOM 728 C CA . LEU A 1 98 ? -7.090 -3.755 -18.884 1.00 94.94 98 LEU A CA 1
ATOM 729 C C . LEU A 1 98 ? -6.123 -2.613 -19.222 1.00 94.94 98 LEU A C 1
ATOM 731 O O . LEU A 1 98 ? -6.387 -1.837 -20.142 1.00 94.94 98 LEU A O 1
ATOM 735 N N . THR A 1 99 ? -5.026 -2.471 -18.475 1.00 95.81 99 THR A N 1
ATOM 736 C CA . THR A 1 99 ? -4.088 -1.348 -18.632 1.00 95.81 99 THR A CA 1
ATOM 737 C C . THR A 1 99 ? -2.907 -1.662 -19.545 1.00 95.81 99 THR A C 1
ATOM 739 O O . THR A 1 99 ? -2.331 -0.727 -20.102 1.00 95.81 99 THR A O 1
ATOM 742 N N . GLN A 1 100 ? -2.584 -2.940 -19.763 1.00 95.25 100 GLN A N 1
ATOM 743 C CA . GLN A 1 100 ? -1.380 -3.390 -20.467 1.00 95.25 100 GLN A CA 1
ATOM 744 C C . GLN A 1 100 ? -1.218 -2.733 -21.841 1.00 95.25 100 GLN A C 1
ATOM 746 O O . GLN A 1 100 ? -0.214 -2.073 -22.081 1.00 95.25 100 GLN A O 1
ATOM 751 N N . ALA A 1 101 ? -2.231 -2.805 -22.711 1.00 96.25 101 ALA A N 1
ATOM 752 C CA . ALA A 1 101 ? -2.136 -2.248 -24.065 1.00 96.25 101 ALA A CA 1
ATOM 753 C C . ALA A 1 101 ? -1.861 -0.730 -24.079 1.00 96.25 101 ALA A C 1
ATOM 755 O O . ALA A 1 101 ? -1.128 -0.228 -24.933 1.00 96.25 101 ALA A O 1
ATOM 756 N N . SER A 1 102 ? -2.436 0.009 -23.124 1.00 96.69 102 SER A N 1
ATOM 757 C CA . SER A 1 102 ? -2.209 1.454 -23.000 1.00 96.69 102 SER A CA 1
ATOM 758 C C . SER A 1 102 ? -0.799 1.761 -22.494 1.00 96.69 102 SER A C 1
ATOM 760 O O . SER A 1 102 ? -0.159 2.692 -22.984 1.00 96.69 102 SER A O 1
ATOM 762 N N . VAL A 1 103 ? -0.310 0.977 -21.529 1.00 95.44 103 VAL A N 1
ATOM 763 C CA . VAL A 1 103 ? 1.036 1.126 -20.961 1.00 95.44 103 VAL A CA 1
ATOM 764 C C . VAL A 1 103 ? 2.105 0.760 -21.992 1.00 95.44 103 VAL A C 1
ATOM 766 O O . VAL A 1 103 ? 3.052 1.523 -22.159 1.00 95.44 103 VAL A O 1
ATOM 769 N N . ASP A 1 104 ? 1.930 -0.327 -22.744 1.00 96.19 104 ASP A N 1
ATOM 770 C CA . ASP A 1 104 ? 2.874 -0.760 -23.782 1.00 96.19 104 ASP A CA 1
ATOM 771 C C . ASP A 1 104 ? 3.038 0.305 -24.873 1.00 96.19 104 ASP A C 1
ATOM 773 O O . ASP A 1 104 ? 4.157 0.645 -25.261 1.00 96.19 104 ASP A O 1
ATOM 777 N N . ASN A 1 105 ? 1.926 0.891 -25.328 1.00 96.81 105 ASN A N 1
ATOM 778 C CA . ASN A 1 105 ? 1.960 1.978 -26.302 1.00 96.81 105 ASN A CA 1
ATOM 779 C C . ASN A 1 105 ? 2.686 3.215 -25.746 1.00 96.81 105 ASN A C 1
ATOM 781 O O . ASN A 1 105 ? 3.511 3.819 -26.431 1.00 96.81 105 ASN A O 1
ATOM 785 N N . LEU A 1 106 ? 2.428 3.573 -24.483 1.00 96.25 106 LEU A N 1
ATOM 786 C CA . LEU A 1 106 ? 3.102 4.696 -23.828 1.00 96.25 106 LEU A CA 1
ATOM 787 C C . LEU A 1 106 ? 4.618 4.474 -23.735 1.00 96.25 106 LEU A C 1
ATOM 789 O O . LEU A 1 106 ? 5.390 5.382 -24.044 1.00 96.25 106 LEU A O 1
ATOM 793 N N . VAL A 1 107 ? 5.044 3.272 -23.342 1.00 94.56 107 VAL A N 1
ATOM 794 C CA . VAL A 1 107 ? 6.464 2.911 -23.244 1.00 94.56 107 VAL A CA 1
ATOM 795 C C . VAL A 1 107 ? 7.123 2.940 -24.624 1.00 94.56 107 VAL A C 1
ATOM 797 O O . VAL A 1 107 ? 8.193 3.526 -24.762 1.00 94.56 107 VAL A O 1
ATOM 800 N N . ALA A 1 108 ? 6.478 2.393 -25.658 1.00 95.81 108 ALA A N 1
ATOM 801 C CA . ALA A 1 108 ? 7.012 2.395 -27.020 1.00 95.81 108 ALA A CA 1
ATOM 802 C C . ALA A 1 108 ? 7.219 3.818 -27.570 1.00 95.81 108 ALA A C 1
ATOM 804 O O . ALA A 1 108 ? 8.279 4.124 -28.120 1.00 95.81 108 ALA A O 1
ATOM 805 N N . LEU A 1 109 ? 6.233 4.703 -27.385 1.00 95.88 109 LEU A N 1
ATOM 806 C CA . LEU A 1 109 ? 6.331 6.107 -27.793 1.00 95.88 109 LEU A CA 1
ATOM 807 C C . LEU A 1 109 ? 7.429 6.851 -27.026 1.00 95.88 109 LEU A C 1
ATOM 809 O O . LEU A 1 109 ? 8.162 7.643 -27.619 1.00 95.88 109 LEU A O 1
ATOM 813 N N . TYR A 1 110 ? 7.557 6.592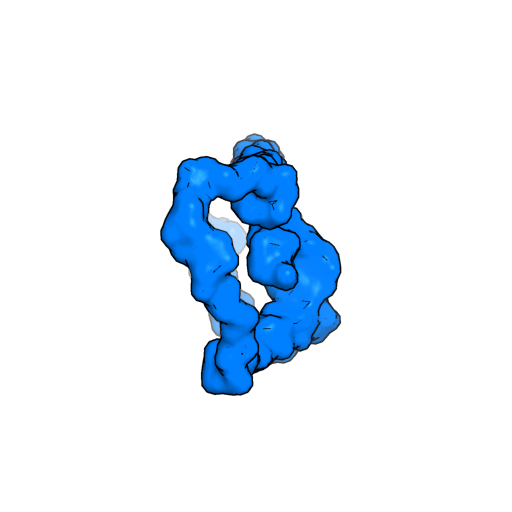 -25.722 1.00 94.56 110 TYR A N 1
ATOM 814 C CA . TYR A 1 110 ? 8.595 7.199 -24.895 1.00 94.56 110 TYR A CA 1
ATOM 815 C C . TYR A 1 110 ? 10.000 6.771 -25.336 1.00 94.56 110 TYR A C 1
ATOM 817 O O . TYR A 1 110 ? 10.838 7.641 -25.567 1.00 94.56 110 TYR A O 1
ATOM 825 N N . SER A 1 111 ? 10.242 5.469 -25.528 1.00 92.44 111 SER A N 1
ATOM 826 C CA . SER A 1 111 ? 11.536 4.946 -25.996 1.00 92.44 111 SER A CA 1
ATOM 827 C C . SER A 1 111 ? 11.930 5.531 -27.354 1.00 92.44 111 SER A C 1
ATOM 829 O O . SER A 1 111 ? 13.043 6.031 -27.514 1.00 92.44 111 SER A O 1
ATOM 831 N N . ALA A 1 112 ? 10.980 5.593 -28.296 1.00 93.62 112 ALA A N 1
ATOM 832 C CA . ALA A 1 112 ? 11.200 6.207 -29.603 1.00 93.62 112 ALA A CA 1
ATOM 833 C C . ALA A 1 112 ? 11.567 7.701 -29.509 1.00 93.62 112 ALA A C 1
ATOM 835 O O . ALA A 1 112 ? 12.401 8.178 -30.276 1.00 93.62 112 ALA A O 1
ATOM 836 N N . ALA A 1 113 ? 10.975 8.442 -28.565 1.00 94.19 113 ALA A N 1
ATOM 837 C CA . ALA A 1 113 ? 11.251 9.865 -28.373 1.00 94.19 113 ALA A CA 1
ATOM 838 C C . ALA A 1 113 ? 12.636 10.139 -27.763 1.00 94.19 113 ALA A C 1
ATOM 840 O O . ALA A 1 113 ? 13.271 11.131 -28.120 1.00 94.19 113 ALA A O 1
ATOM 841 N N . ILE A 1 114 ? 13.112 9.277 -26.858 1.00 94.19 114 ILE A N 1
ATOM 842 C CA . ILE A 1 114 ? 14.443 9.412 -26.239 1.00 94.19 114 ILE A CA 1
ATOM 843 C C . ILE A 1 114 ? 15.564 8.748 -27.056 1.00 94.19 114 ILE A C 1
ATOM 845 O O . ILE A 1 114 ? 16.729 8.855 -26.677 1.00 94.19 114 ILE A O 1
ATOM 849 N N . GLY A 1 115 ? 15.229 8.098 -28.176 1.00 79.31 115 GLY A N 1
ATOM 850 C CA . GLY A 1 115 ? 16.188 7.436 -29.063 1.00 79.31 115 GLY A CA 1
ATOM 851 C C . GLY A 1 115 ? 16.822 6.176 -28.466 1.00 79.31 115 GLY A C 1
ATOM 852 O O . GLY A 1 115 ? 17.959 5.859 -28.816 1.00 79.31 115 GLY A O 1
ATOM 853 N N . ALA A 1 116 ? 16.111 5.512 -27.549 1.00 60.16 116 ALA A N 1
ATOM 854 C CA . ALA A 1 116 ? 16.504 4.244 -26.932 1.00 60.16 116 ALA A CA 1
ATOM 855 C C . ALA A 1 116 ? 15.923 3.045 -27.691 1.00 60.16 116 ALA A C 1
ATOM 857 O O . ALA A 1 116 ? 14.752 3.133 -28.131 1.00 60.16 116 ALA A O 1
#

Secondary structure (DSSP, 8-state):
-HHHHHTT-TTSHHHHHHHHHHHHHHHH-HHHHHHHHHHHHHHHHHHHHHHHHHHSS----GGGGGPPPPPHHHHHHHHHHHHHHHHHHH-THHHHHHHHHHHHHHHHHHHHHHT-

Mean predicted aligned error: 4.87 Å

Solvent-accessible surface area (backbone atoms only — not comparable to full-atom values): 6548 Å² total; per-residue (Å²): 108,69,68,48,27,74,54,41,34,84,54,18,33,48,22,58,54,51,53,54,52,45,53,56,39,41,77,76,33,59,69,62,28,53,55,52,52,52,51,54,52,53,49,33,54,50,51,54,53,49,48,44,54,72,74,72,40,82,87,85,53,77,78,64,75,75,62,75,80,85,50,74,69,57,50,60,64,46,46,61,56,53,50,49,35,38,47,37,26,71,48,47,58,76,54,46,72,72,43,44,69,61,50,52,52,51,52,54,54,49,32,61,73,74,72,102